Protein AF-S3A3T3-F1 (afdb_monomer)

Sequence (133 aa):
MQSKLDIVKTNIRKMKLSEQEANDLRTWLVVDYIEEIRQAESADTAMVKAYRTMRANKMLPTPPTTKAPEGLTVPGELYTPVNDFVYITGDLVLVDGRILQAQAIIMPPVDFTADKWLDVTGLYQHAPENEEA

Solvent-accessible surface area (backbone atoms 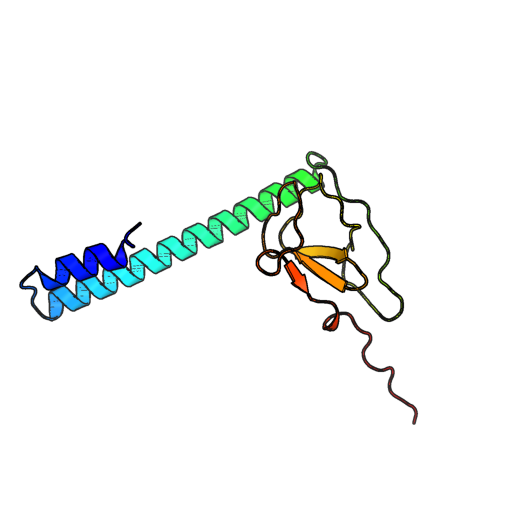only — not comparable to full-atom values): 7900 Å² total; per-residue (Å²): 133,82,51,73,67,56,55,48,55,54,47,53,73,72,45,94,63,54,74,64,59,50,50,54,52,52,50,51,51,53,53,53,52,50,51,51,50,51,52,50,55,50,49,53,53,51,49,50,50,50,53,53,50,34,42,76,69,65,75,38,79,76,68,55,72,48,81,71,60,90,69,43,61,70,98,66,76,33,21,46,79,57,48,88,38,69,46,44,56,69,42,34,30,55,55,98,92,36,35,30,29,28,70,39,76,41,58,58,76,59,73,94,45,76,91,47,33,43,84,46,46,86,78,24,48,61,72,78,74,78,79,81,133

Organism: NCBI:txid1125779

Mean predicted aligned error: 11.18 Å

Structure (mmCIF, N/CA/C/O backbone):
data_AF-S3A3T3-F1
#
_entry.id   AF-S3A3T3-F1
#
loop_
_atom_site.group_PDB
_atom_site.id
_atom_site.type_symbol
_atom_site.label_atom_id
_atom_site.label_alt_id
_atom_site.label_comp_id
_atom_site.label_asym_id
_atom_site.label_entity_id
_atom_site.label_seq_id
_atom_site.pdbx_PDB_ins_code
_atom_site.Cartn_x
_atom_site.Cartn_y
_atom_site.Cartn_z
_atom_site.occupancy
_atom_site.B_iso_or_equiv
_atom_site.auth_seq_id
_atom_site.auth_comp_id
_atom_site.auth_asym_id
_atom_site.auth_atom_id
_atom_site.pdbx_PDB_model_num
ATOM 1 N N . MET A 1 1 ? 3.902 -12.266 -23.756 1.00 43.66 1 MET A N 1
ATOM 2 C CA . MET A 1 1 ? 4.406 -11.023 -24.380 1.00 43.66 1 MET A CA 1
ATOM 3 C C . MET A 1 1 ? 5.916 -11.026 -24.204 1.00 43.66 1 MET A C 1
ATOM 5 O O . MET A 1 1 ? 6.358 -11.239 -23.085 1.00 43.66 1 MET A O 1
ATOM 9 N N . GLN A 1 2 ? 6.697 -10.931 -25.277 1.00 43.38 2 GLN A N 1
ATOM 10 C CA . GLN A 1 2 ? 8.162 -10.998 -25.196 1.00 43.38 2 GLN A CA 1
ATOM 11 C C . GLN A 1 2 ? 8.687 -9.634 -24.732 1.00 43.38 2 GLN A C 1
ATOM 13 O O . GLN A 1 2 ? 8.237 -8.616 -25.259 1.00 43.38 2 GLN A O 1
ATOM 18 N N . SER A 1 3 ? 9.556 -9.587 -23.716 1.00 63.62 3 SER A N 1
ATOM 19 C CA . SER A 1 3 ? 10.025 -8.303 -23.179 1.00 63.62 3 SER A CA 1
ATOM 20 C C . SER A 1 3 ? 10.839 -7.545 -24.239 1.00 63.62 3 SER A C 1
ATOM 22 O O . SER A 1 3 ? 11.488 -8.165 -25.089 1.00 63.62 3 SER A O 1
ATOM 24 N N . LYS A 1 4 ? 10.840 -6.203 -24.199 1.00 61.56 4 LYS A N 1
ATOM 25 C CA . LYS A 1 4 ? 11.692 -5.380 -25.084 1.00 61.56 4 LYS A CA 1
ATOM 26 C C . LYS A 1 4 ? 13.160 -5.830 -25.008 1.00 61.56 4 LYS A C 1
ATOM 28 O O . LYS A 1 4 ? 13.838 -5.924 -26.030 1.00 61.56 4 LYS A O 1
ATOM 33 N N . LEU A 1 5 ? 13.607 -6.223 -23.812 1.00 60.34 5 LEU A N 1
ATOM 34 C CA . LEU A 1 5 ? 14.935 -6.772 -23.553 1.00 60.34 5 LEU A CA 1
ATOM 35 C C . LEU A 1 5 ? 15.197 -8.084 -24.318 1.00 60.34 5 LEU A C 1
ATOM 37 O O . LEU A 1 5 ? 16.287 -8.272 -24.857 1.00 60.34 5 LEU A O 1
ATOM 41 N N . ASP A 1 6 ? 14.213 -8.981 -24.413 1.00 64.75 6 ASP A N 1
ATOM 42 C CA . ASP A 1 6 ? 14.337 -10.251 -25.143 1.00 64.75 6 ASP A CA 1
ATOM 43 C C . ASP A 1 6 ? 14.373 -10.053 -26.660 1.00 64.75 6 ASP A C 1
ATOM 45 O O . ASP A 1 6 ? 15.140 -10.726 -27.357 1.00 64.75 6 ASP A O 1
ATOM 49 N N . ILE A 1 7 ? 13.590 -9.102 -27.177 1.00 63.69 7 ILE A N 1
ATOM 50 C CA . ILE A 1 7 ? 13.592 -8.733 -28.599 1.00 63.69 7 ILE A CA 1
ATOM 51 C C . ILE A 1 7 ? 14.966 -8.180 -28.986 1.00 63.69 7 ILE A C 1
ATOM 53 O O . ILE A 1 7 ? 15.560 -8.609 -29.979 1.00 63.69 7 ILE A O 1
ATOM 57 N N . VAL A 1 8 ? 15.524 -7.287 -28.167 1.00 62.78 8 VAL A N 1
ATOM 58 C CA . VAL A 1 8 ? 16.818 -6.669 -28.464 1.00 62.78 8 VAL A CA 1
ATOM 59 C C . VAL A 1 8 ? 17.978 -7.647 -28.267 1.00 62.78 8 VAL A C 1
ATOM 61 O O . VAL A 1 8 ? 18.844 -7.719 -29.133 1.00 62.78 8 VAL A O 1
ATOM 64 N N . LYS A 1 9 ? 17.974 -8.498 -27.230 1.00 65.25 9 LYS A N 1
ATOM 65 C CA . LYS A 1 9 ? 18.964 -9.589 -27.082 1.00 65.25 9 LYS A CA 1
ATOM 66 C C . LYS A 1 9 ? 18.963 -10.535 -28.285 1.00 65.25 9 LYS A C 1
ATOM 68 O O . LYS A 1 9 ? 20.025 -10.968 -28.736 1.00 65.25 9 LYS A O 1
ATOM 73 N N . THR A 1 10 ? 17.779 -10.843 -28.814 1.00 66.56 10 THR A N 1
ATOM 74 C CA . THR A 1 10 ? 17.618 -11.692 -30.002 1.00 66.56 10 THR A CA 1
ATOM 75 C C . THR A 1 10 ? 18.165 -11.010 -31.256 1.00 66.56 10 THR A C 1
ATOM 77 O O . THR A 1 10 ? 18.807 -11.668 -32.074 1.00 66.56 10 THR A O 1
ATOM 80 N N . ASN A 1 11 ? 17.965 -9.699 -31.393 1.00 63.75 11 ASN A N 1
ATOM 81 C CA . ASN A 1 11 ? 18.460 -8.927 -32.531 1.00 63.75 11 ASN A CA 1
ATOM 82 C C . ASN A 1 11 ? 19.973 -8.673 -32.451 1.00 63.75 11 ASN A C 1
ATOM 84 O O . ASN A 1 11 ? 20.655 -8.885 -33.446 1.00 63.75 11 ASN A O 1
ATOM 88 N N . ILE A 1 12 ? 20.528 -8.368 -31.273 1.00 65.88 12 ILE A N 1
ATOM 89 C CA . ILE A 1 12 ? 21.980 -8.229 -31.052 1.00 65.88 12 ILE A CA 1
ATOM 90 C C . ILE A 1 12 ? 22.719 -9.511 -31.451 1.00 65.88 12 ILE A C 1
ATOM 92 O O . ILE A 1 12 ? 23.733 -9.438 -32.130 1.00 65.88 12 ILE A O 1
ATOM 96 N N . ARG A 1 13 ? 22.194 -10.698 -31.107 1.00 66.50 13 ARG A N 1
ATOM 97 C CA . ARG A 1 13 ? 22.799 -11.984 -31.517 1.00 66.50 13 ARG A CA 1
ATOM 98 C C . ARG A 1 13 ? 22.793 -12.215 -33.031 1.00 66.50 13 ARG A C 1
ATOM 100 O O . ARG A 1 13 ? 23.607 -12.988 -33.524 1.00 66.50 13 ARG A O 1
ATOM 107 N N . LYS A 1 14 ? 21.858 -11.596 -33.757 1.00 71.44 14 LYS A N 1
ATOM 108 C CA . LYS A 1 14 ? 21.751 -11.687 -35.222 1.00 71.44 14 LYS A CA 1
ATOM 109 C C . LYS A 1 14 ? 22.580 -10.617 -35.935 1.00 71.44 14 LYS A C 1
ATOM 111 O O . LYS A 1 14 ? 22.873 -10.771 -37.118 1.00 71.44 14 LYS A O 1
ATOM 116 N N . MET A 1 15 ? 22.953 -9.549 -35.236 1.00 66.56 15 MET A N 1
ATOM 117 C CA . MET A 1 15 ? 23.760 -8.460 -35.770 1.00 66.56 15 MET A CA 1
ATOM 118 C C . MET A 1 15 ? 25.245 -8.767 -35.537 1.00 66.56 15 MET A C 1
ATOM 120 O O . MET A 1 15 ? 25.661 -9.090 -34.428 1.00 66.56 15 MET A O 1
ATOM 124 N N . LYS A 1 16 ? 26.069 -8.673 -36.587 1.00 73.44 16 LYS A N 1
ATOM 125 C CA . LYS A 1 16 ? 27.536 -8.781 -36.482 1.00 73.44 16 LYS A CA 1
ATOM 126 C C . LYS A 1 16 ? 28.120 -7.471 -35.942 1.00 73.44 16 LYS A C 1
ATOM 128 O O . LYS A 1 16 ? 28.827 -6.773 -36.658 1.00 73.44 16 LYS A O 1
ATOM 133 N N . LEU A 1 17 ? 27.746 -7.113 -34.720 1.00 72.38 17 LEU A N 1
ATOM 134 C CA . LEU A 1 17 ? 28.226 -5.905 -34.058 1.00 72.38 17 LEU A CA 1
ATOM 135 C C . LEU A 1 17 ? 29.664 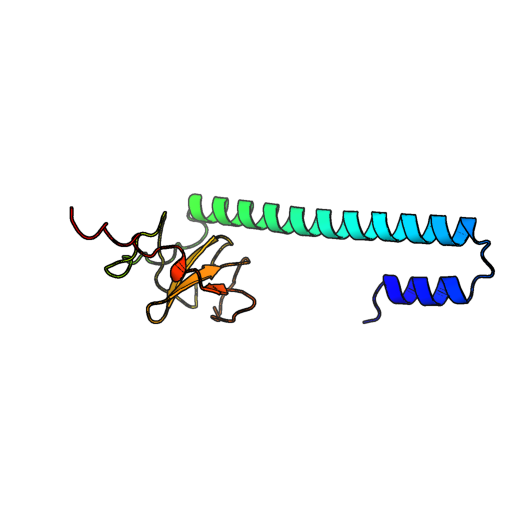-6.110 -33.586 1.00 72.38 17 LEU A C 1
ATOM 137 O O . LEU A 1 17 ? 30.033 -7.200 -33.139 1.00 72.38 17 LEU A O 1
ATOM 141 N N . SER A 1 18 ? 30.458 -5.049 -33.655 1.00 80.62 18 SER A N 1
ATOM 142 C CA . SER A 1 18 ? 31.694 -4.965 -32.889 1.00 80.62 18 SER A CA 1
ATOM 143 C C . SER A 1 18 ? 31.387 -4.958 -31.388 1.00 80.62 18 SER A C 1
ATOM 145 O O . SER A 1 18 ? 30.273 -4.665 -30.946 1.00 80.62 18 SER A O 1
ATOM 147 N N . GLU A 1 19 ? 32.391 -5.282 -30.579 1.00 77.00 19 GLU A N 1
ATOM 148 C CA . GLU A 1 19 ? 32.256 -5.295 -29.121 1.00 77.00 19 GLU A CA 1
ATOM 149 C C . GLU A 1 19 ? 31.860 -3.921 -28.557 1.00 77.00 19 GLU A C 1
ATOM 151 O O . GLU A 1 19 ? 31.039 -3.841 -27.642 1.00 77.00 19 GLU A O 1
ATOM 156 N N . GLN A 1 20 ? 32.369 -2.843 -29.161 1.00 79.50 20 GLN A N 1
ATOM 157 C CA . GLN A 1 20 ? 32.025 -1.473 -28.790 1.00 79.50 20 GLN A CA 1
ATOM 158 C C . GLN A 1 20 ? 30.549 -1.167 -29.075 1.00 79.50 20 GLN A C 1
ATOM 160 O O . GLN A 1 20 ? 29.830 -0.748 -28.173 1.00 79.50 20 GLN A O 1
ATOM 165 N N . GLU A 1 21 ? 30.060 -1.470 -30.280 1.00 77.12 21 GLU A N 1
ATOM 166 C CA . GLU A 1 21 ? 28.654 -1.245 -30.645 1.00 77.12 21 GLU A CA 1
ATOM 167 C C . GLU A 1 21 ? 27.696 -2.069 -29.773 1.00 77.12 21 GLU A C 1
ATOM 169 O O . GLU A 1 21 ? 26.626 -1.597 -29.387 1.00 77.12 21 GLU A O 1
ATOM 174 N N . ALA A 1 22 ? 28.082 -3.297 -29.414 1.00 72.94 22 ALA A N 1
ATOM 175 C CA . ALA A 1 22 ? 27.309 -4.128 -28.498 1.00 72.94 22 ALA A CA 1
ATOM 176 C C . ALA A 1 22 ? 27.260 -3.542 -27.074 1.00 72.94 22 ALA A C 1
ATOM 178 O O . ALA A 1 22 ? 26.224 -3.641 -26.412 1.00 72.94 22 ALA A O 1
ATOM 179 N N . ASN A 1 23 ? 28.349 -2.934 -26.596 1.00 76.50 23 ASN A N 1
ATOM 180 C CA . ASN A 1 23 ? 28.401 -2.282 -25.286 1.00 76.50 23 ASN A CA 1
ATOM 181 C C . ASN A 1 23 ? 27.622 -0.961 -25.258 1.00 76.50 23 ASN A C 1
ATOM 183 O O . ASN A 1 23 ? 26.896 -0.709 -24.293 1.00 76.50 23 ASN A O 1
ATOM 187 N N . ASP A 1 24 ? 27.681 -0.171 -26.327 1.00 79.31 24 ASP A N 1
ATOM 188 C CA . ASP A 1 24 ? 26.902 1.063 -26.455 1.00 79.31 24 ASP A CA 1
ATOM 189 C C . ASP A 1 24 ? 25.395 0.758 -26.482 1.00 79.31 24 ASP A C 1
ATOM 191 O O . ASP A 1 24 ? 24.618 1.368 -25.745 1.00 79.31 24 ASP A O 1
ATOM 195 N N . LEU A 1 25 ? 24.978 -0.274 -27.228 1.00 72.75 25 LEU A N 1
ATOM 196 C CA . LEU A 1 25 ? 23.589 -0.754 -27.241 1.00 72.75 25 LEU A CA 1
ATOM 197 C C . LEU A 1 25 ? 23.125 -1.269 -25.875 1.00 72.75 25 LEU A C 1
ATOM 199 O O . LEU A 1 25 ? 22.006 -0.977 -25.460 1.00 72.75 25 LEU A O 1
ATOM 203 N N . ARG A 1 26 ? 23.963 -2.023 -25.153 1.00 69.88 26 ARG A N 1
ATOM 204 C CA . ARG A 1 26 ? 23.641 -2.472 -23.785 1.00 69.88 26 ARG A CA 1
ATOM 205 C C . ARG A 1 26 ? 23.439 -1.290 -22.845 1.00 69.88 26 ARG A C 1
ATOM 207 O O . ARG A 1 26 ? 22.493 -1.303 -22.066 1.00 69.88 26 ARG A O 1
ATOM 214 N N . THR A 1 27 ? 24.301 -0.283 -22.940 1.00 78.31 27 THR A N 1
ATOM 215 C CA . THR A 1 27 ? 24.226 0.927 -22.115 1.00 78.31 27 THR A CA 1
ATOM 216 C C . THR A 1 27 ? 22.949 1.705 -22.412 1.00 78.31 27 THR A C 1
ATOM 218 O O . THR A 1 27 ? 22.221 2.054 -21.487 1.00 78.31 27 THR A O 1
ATOM 221 N N . TRP A 1 28 ? 22.619 1.894 -23.691 1.00 7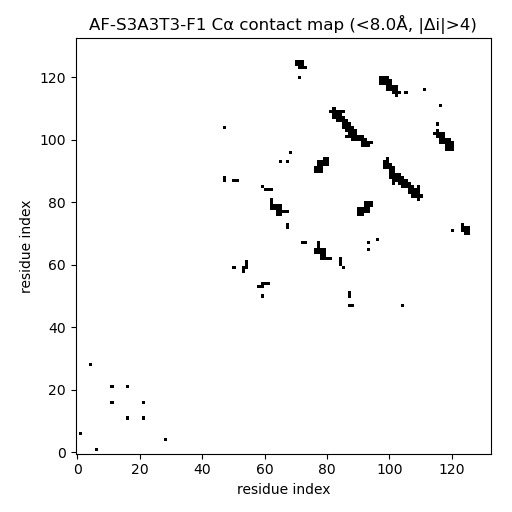6.94 28 TRP A N 1
ATOM 222 C CA . TRP A 1 28 ? 21.382 2.555 -24.105 1.00 76.94 28 TRP A CA 1
ATOM 223 C C . TRP A 1 28 ? 20.129 1.840 -23.576 1.00 76.94 28 TRP A C 1
ATOM 225 O O . TRP A 1 28 ? 19.243 2.493 -23.037 1.00 76.94 28 TRP A O 1
ATOM 235 N N . LEU A 1 29 ? 20.082 0.504 -23.633 1.00 71.25 29 LEU A N 1
ATOM 236 C CA . LEU A 1 29 ? 18.951 -0.274 -23.103 1.00 71.25 29 LEU A CA 1
ATOM 237 C C . LEU A 1 29 ? 18.793 -0.152 -21.588 1.00 71.25 29 LEU A C 1
ATOM 239 O O . LEU A 1 29 ? 17.672 -0.141 -21.089 1.00 71.25 29 LEU A O 1
ATOM 243 N N . VAL A 1 30 ? 19.906 -0.101 -20.853 1.00 73.75 30 VAL A N 1
ATOM 244 C CA . VAL A 1 30 ? 19.873 0.094 -19.399 1.00 73.75 30 VAL A CA 1
ATOM 245 C C . VAL A 1 30 ? 19.339 1.486 -19.069 1.00 73.75 30 VAL A C 1
ATOM 247 O O . VAL A 1 30 ? 18.494 1.607 -18.190 1.00 73.75 30 VAL A O 1
ATOM 250 N N . VAL A 1 31 ? 19.778 2.519 -19.793 1.00 75.94 31 VAL A N 1
ATOM 251 C CA . VAL A 1 31 ? 19.288 3.894 -19.610 1.00 75.94 31 VAL A CA 1
ATOM 252 C C . VAL A 1 31 ? 17.795 4.005 -19.937 1.00 75.94 31 VAL A C 1
ATOM 254 O O . VAL A 1 31 ? 17.053 4.573 -19.142 1.00 75.94 31 VAL A O 1
ATOM 257 N N . ASP A 1 32 ? 17.342 3.422 -21.049 1.00 76.31 32 ASP A N 1
ATOM 258 C CA . ASP A 1 32 ? 15.927 3.420 -21.456 1.00 76.31 32 ASP A CA 1
ATOM 259 C C . ASP A 1 32 ? 15.042 2.716 -20.413 1.00 76.31 32 ASP A C 1
ATOM 261 O O . ASP A 1 32 ? 14.038 3.266 -19.968 1.00 76.31 32 ASP A O 1
ATOM 265 N N . TYR A 1 33 ? 15.467 1.546 -19.924 1.00 73.12 33 TYR A N 1
ATOM 266 C CA . TYR A 1 33 ? 14.753 0.811 -18.876 1.00 73.12 33 TYR A CA 1
ATOM 267 C C . TYR A 1 33 ? 14.691 1.576 -17.543 1.00 73.12 33 TYR A C 1
ATOM 269 O O . TYR A 1 33 ? 13.664 1.560 -16.866 1.00 73.12 33 TYR A O 1
ATOM 277 N N . ILE A 1 34 ? 15.771 2.269 -17.161 1.00 72.94 34 ILE A N 1
ATOM 278 C CA . ILE A 1 34 ? 15.793 3.115 -15.958 1.00 72.94 34 ILE A CA 1
ATOM 279 C C . ILE A 1 34 ? 14.816 4.289 -16.099 1.00 72.94 34 ILE A C 1
ATOM 281 O O . ILE A 1 34 ? 14.091 4.591 -15.153 1.00 72.94 34 ILE A O 1
ATOM 285 N N . GLU A 1 35 ? 14.765 4.942 -17.261 1.00 74.38 35 GLU A N 1
ATOM 286 C CA . GLU A 1 35 ? 13.819 6.035 -17.504 1.00 74.38 35 GLU A CA 1
ATOM 287 C C . GLU A 1 35 ? 12.363 5.542 -17.556 1.00 74.38 35 GLU A C 1
ATOM 289 O O . GLU A 1 35 ? 11.483 6.220 -17.027 1.00 74.38 35 GLU A O 1
ATOM 294 N N . GLU A 1 36 ? 12.094 4.344 -18.090 1.00 70.75 36 GLU A N 1
ATOM 295 C CA . GLU A 1 36 ? 10.768 3.711 -18.007 1.00 70.75 36 GLU A CA 1
ATOM 296 C C . GLU A 1 36 ? 10.338 3.470 -16.551 1.00 70.75 36 GLU A C 1
ATOM 298 O O . GLU A 1 36 ? 9.222 3.838 -16.176 1.00 70.75 36 GLU A O 1
ATOM 303 N N . ILE A 1 37 ? 11.223 2.912 -15.711 1.00 68.06 37 ILE A N 1
ATOM 304 C CA . ILE A 1 37 ? 10.957 2.726 -14.273 1.00 68.06 37 ILE A CA 1
ATOM 305 C C . ILE A 1 37 ? 10.677 4.074 -13.609 1.00 68.06 37 ILE A C 1
ATOM 307 O O . ILE A 1 37 ? 9.672 4.229 -12.920 1.00 68.06 37 ILE A O 1
ATOM 311 N N . ARG A 1 38 ? 11.522 5.076 -13.861 1.00 67.88 38 ARG A N 1
ATOM 312 C CA . ARG A 1 38 ? 11.381 6.413 -13.279 1.00 67.88 38 ARG A CA 1
ATOM 313 C C . ARG A 1 38 ? 10.058 7.077 -13.667 1.00 67.88 38 ARG A C 1
ATOM 315 O O . ARG A 1 38 ? 9.425 7.729 -12.836 1.00 67.88 38 ARG A O 1
ATOM 322 N N . GLN A 1 39 ? 9.635 6.940 -14.923 1.00 68.06 39 GLN A N 1
ATOM 323 C CA . GLN A 1 39 ? 8.349 7.460 -15.387 1.00 68.06 39 GLN A CA 1
ATOM 324 C C . GLN A 1 39 ? 7.178 6.728 -14.728 1.00 68.06 39 GLN A C 1
ATOM 326 O O . GLN A 1 39 ? 6.223 7.388 -14.318 1.00 68.06 39 GLN A O 1
ATOM 331 N N . ALA A 1 40 ? 7.261 5.403 -14.576 1.00 61.75 40 ALA A N 1
ATOM 332 C CA . ALA A 1 40 ? 6.253 4.614 -13.873 1.00 61.75 40 ALA A CA 1
ATOM 333 C C . ALA A 1 40 ? 6.140 5.021 -12.392 1.00 61.75 40 ALA A C 1
ATOM 335 O O . ALA A 1 40 ? 5.051 5.359 -11.935 1.00 61.75 40 ALA A O 1
ATOM 336 N N . GLU A 1 41 ? 7.260 5.126 -11.671 1.00 70.88 41 GLU A N 1
ATOM 337 C CA . GLU A 1 41 ? 7.294 5.597 -10.275 1.00 70.88 41 GLU A CA 1
ATOM 338 C C . GLU A 1 41 ? 6.746 7.026 -10.134 1.00 70.88 41 GLU A C 1
ATOM 340 O O . GLU A 1 41 ? 6.017 7.354 -9.188 1.00 70.88 41 GLU A O 1
ATOM 345 N N . SER A 1 42 ? 7.063 7.898 -11.096 1.00 71.31 42 SER A N 1
ATOM 346 C CA . SER A 1 42 ? 6.530 9.258 -11.128 1.00 71.31 42 SER A CA 1
ATOM 347 C C . SER A 1 42 ? 5.021 9.279 -11.380 1.00 71.31 42 SER A C 1
ATOM 349 O O . SER A 1 42 ? 4.334 10.131 -10.807 1.00 71.31 42 SER A O 1
ATOM 351 N N . ALA A 1 43 ? 4.501 8.390 -12.228 1.00 69.25 43 ALA A N 1
ATOM 352 C CA . ALA A 1 43 ? 3.074 8.265 -12.498 1.00 69.25 43 ALA A CA 1
ATOM 353 C C . ALA A 1 43 ? 2.320 7.743 -11.265 1.00 69.25 43 ALA A C 1
ATOM 355 O O . ALA A 1 43 ? 1.308 8.336 -10.886 1.00 69.25 43 ALA A O 1
ATOM 356 N N . ASP A 1 44 ? 2.852 6.728 -10.580 1.00 75.88 44 ASP A N 1
ATOM 357 C CA . ASP A 1 44 ? 2.285 6.206 -9.332 1.00 75.88 44 ASP A CA 1
ATOM 358 C C . ASP A 1 44 ? 2.249 7.287 -8.245 1.00 75.88 44 ASP A C 1
ATOM 360 O O . ASP A 1 44 ? 1.221 7.512 -7.601 1.00 75.88 44 ASP A O 1
ATOM 364 N N . THR A 1 45 ? 3.332 8.056 -8.108 1.00 84.00 45 THR A N 1
ATOM 365 C CA . THR A 1 45 ? 3.402 9.189 -7.174 1.00 84.00 45 THR A CA 1
ATOM 366 C C . THR A 1 45 ? 2.366 10.271 -7.508 1.00 84.00 45 THR A C 1
ATOM 368 O O . THR A 1 45 ? 1.696 10.800 -6.613 1.00 84.00 45 THR A O 1
ATOM 371 N N . ALA A 1 46 ? 2.206 10.611 -8.792 1.00 84.62 46 ALA A N 1
ATOM 372 C CA . ALA A 1 46 ? 1.230 11.603 -9.239 1.00 84.62 46 ALA A CA 1
ATOM 373 C C . ALA A 1 46 ? -0.210 11.142 -8.978 1.00 84.62 46 ALA A C 1
ATOM 375 O O . ALA A 1 46 ? -1.028 11.927 -8.490 1.00 84.62 46 ALA A O 1
ATOM 376 N N . MET A 1 47 ? -0.501 9.865 -9.233 1.00 87.44 47 MET A N 1
ATOM 377 C CA . MET A 1 47 ? -1.798 9.254 -8.954 1.00 87.44 47 MET A CA 1
ATOM 378 C C . MET A 1 47 ? -2.095 9.254 -7.455 1.00 87.44 47 MET A C 1
ATOM 380 O O . MET A 1 47 ? -3.136 9.763 -7.043 1.00 87.44 47 MET A O 1
ATOM 384 N N . VAL A 1 48 ? -1.165 8.802 -6.609 1.00 89.81 48 VAL A N 1
ATOM 385 C CA . VAL A 1 48 ? -1.331 8.838 -5.145 1.00 89.81 48 VAL A CA 1
ATOM 386 C C . VAL A 1 48 ? -1.639 10.257 -4.663 1.00 89.81 48 VAL A C 1
ATOM 388 O O . VAL A 1 48 ? -2.563 10.460 -3.871 1.00 89.81 48 VAL A O 1
ATOM 391 N N . LYS A 1 49 ? -0.917 11.263 -5.173 1.00 89.69 49 LYS A N 1
ATOM 392 C CA . LYS A 1 49 ? -1.170 12.670 -4.841 1.00 89.69 49 LYS A CA 1
ATOM 393 C C . LYS A 1 49 ? -2.567 13.116 -5.276 1.00 89.69 49 LYS A C 1
ATOM 395 O O . LYS A 1 49 ? -3.269 13.731 -4.476 1.00 89.69 49 LYS A O 1
ATOM 400 N N . ALA A 1 50 ? -2.986 12.786 -6.497 1.00 89.19 50 ALA A N 1
ATOM 401 C CA . ALA A 1 50 ? -4.309 13.129 -7.010 1.00 89.19 50 ALA A CA 1
ATOM 402 C C . ALA A 1 50 ? -5.428 12.525 -6.148 1.00 89.19 50 ALA A C 1
ATOM 404 O O . ALA A 1 50 ? -6.324 13.252 -5.722 1.00 89.19 50 ALA A O 1
ATOM 405 N N . TYR A 1 51 ? -5.341 11.237 -5.804 1.00 90.94 51 TYR A N 1
ATOM 406 C CA . TYR A 1 51 ? -6.334 10.578 -4.951 1.00 90.94 51 TYR A CA 1
ATOM 407 C C . TYR A 1 51 ? -6.367 11.165 -3.534 1.00 90.94 51 TYR A C 1
ATOM 409 O O . TYR A 1 51 ? -7.450 11.381 -2.987 1.00 90.94 51 TYR A O 1
ATOM 417 N N . ARG A 1 52 ? -5.208 11.507 -2.951 1.00 90.50 52 ARG A N 1
ATOM 418 C CA . ARG A 1 52 ? -5.154 12.215 -1.659 1.00 90.50 52 ARG A CA 1
ATOM 419 C C . ARG A 1 52 ? -5.840 13.577 -1.742 1.00 90.50 52 ARG A C 1
ATOM 421 O O . ARG A 1 52 ? -6.627 13.911 -0.861 1.00 90.50 52 ARG A O 1
ATOM 428 N N . THR A 1 53 ? -5.599 14.339 -2.809 1.00 92.50 53 THR A N 1
ATOM 429 C CA . THR A 1 53 ? -6.280 15.618 -3.053 1.00 92.50 53 THR A CA 1
ATOM 430 C C . THR A 1 53 ? -7.787 15.433 -3.228 1.00 92.50 53 THR A C 1
ATOM 432 O O . THR A 1 53 ? -8.559 16.168 -2.621 1.00 92.50 53 THR A O 1
ATOM 435 N N . MET A 1 54 ? -8.229 14.436 -3.997 1.00 91.44 54 MET A N 1
ATOM 436 C CA . MET A 1 54 ? -9.653 14.132 -4.168 1.00 91.44 54 MET A CA 1
ATOM 437 C C . MET A 1 54 ? -10.323 13.759 -2.840 1.00 91.44 54 MET A C 1
ATOM 439 O O . MET A 1 54 ? -11.411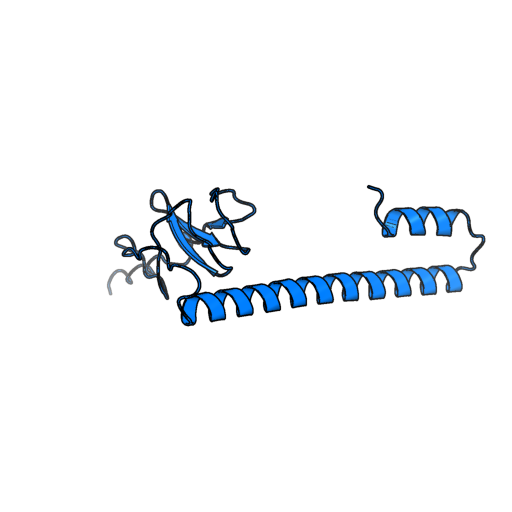 14.257 -2.556 1.00 91.44 54 MET A O 1
ATOM 443 N N . ARG A 1 55 ? -9.673 12.942 -1.999 1.00 88.62 55 ARG A N 1
ATOM 444 C CA . ARG A 1 55 ? -10.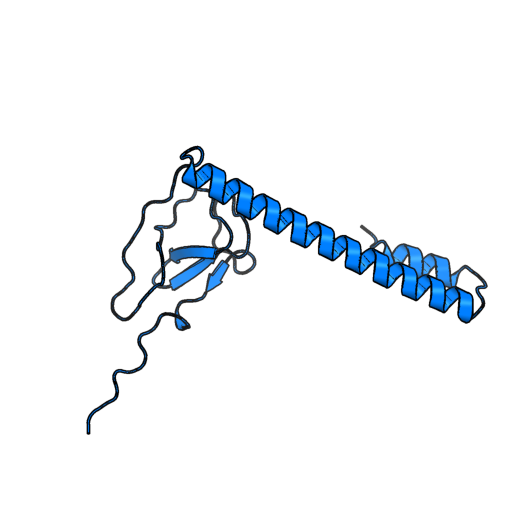173 12.596 -0.659 1.00 88.62 55 ARG A CA 1
ATOM 445 C C . ARG A 1 55 ? -10.233 13.824 0.253 1.00 88.62 55 ARG A C 1
ATOM 447 O O . ARG A 1 55 ? -11.263 14.066 0.873 1.00 88.62 55 ARG A O 1
ATOM 454 N N . ALA A 1 56 ? -9.187 14.652 0.273 1.00 88.38 56 ALA A N 1
ATOM 455 C CA . ALA A 1 56 ? -9.166 15.901 1.043 1.00 88.38 56 ALA A CA 1
ATOM 456 C C . ALA A 1 56 ? -10.280 16.875 0.611 1.00 88.38 56 ALA A C 1
ATOM 458 O O . ALA A 1 56 ? -10.907 17.523 1.446 1.00 88.38 56 ALA A O 1
ATOM 459 N N . ASN A 1 57 ? -10.582 16.912 -0.689 1.00 92.38 57 ASN A N 1
ATOM 460 C CA . ASN A 1 57 ? -11.672 17.698 -1.264 1.00 92.38 57 ASN A CA 1
ATOM 461 C C . ASN A 1 57 ? -13.047 17.006 -1.170 1.00 92.38 57 ASN A C 1
ATOM 463 O O . ASN A 1 57 ? -14.008 17.496 -1.759 1.00 92.38 57 ASN A O 1
ATOM 467 N N . LYS A 1 58 ? -13.161 15.878 -0.449 1.00 89.69 58 LYS A N 1
ATOM 468 C CA . LYS A 1 58 ? -14.400 15.094 -0.267 1.00 89.69 58 LYS A CA 1
ATOM 469 C C . LYS A 1 58 ? -15.032 14.596 -1.576 1.00 89.69 58 LYS A C 1
ATOM 471 O O . LYS A 1 58 ? -16.228 14.327 -1.627 1.00 89.69 58 LYS A O 1
ATOM 476 N N . MET A 1 59 ? -14.233 14.470 -2.635 1.00 90.06 59 MET A N 1
ATOM 477 C CA . MET A 1 59 ? -14.646 13.901 -3.925 1.00 90.06 59 MET A CA 1
ATOM 478 C C . MET A 1 59 ? -14.566 12.371 -3.929 1.00 90.06 59 MET A C 1
ATOM 480 O O . MET A 1 59 ? -15.173 11.724 -4.776 1.00 90.06 59 MET A O 1
ATOM 484 N N . LEU A 1 60 ? -13.813 11.799 -2.986 1.00 85.94 60 LEU A N 1
ATOM 485 C CA . LEU A 1 60 ? -13.805 10.373 -2.681 1.00 85.94 60 LEU A CA 1
ATOM 486 C C . LEU A 1 60 ? -14.348 10.171 -1.267 1.00 85.94 60 LEU A C 1
ATOM 488 O O . LEU A 1 60 ? -13.983 10.945 -0.375 1.00 85.94 60 LEU A O 1
ATOM 492 N N . PRO A 1 61 ? -15.186 9.149 -1.043 1.00 86.31 61 PRO A N 1
ATOM 493 C CA . PRO A 1 61 ? -15.637 8.826 0.297 1.00 86.31 61 PRO A CA 1
ATOM 494 C C . PRO A 1 61 ? -14.439 8.332 1.128 1.00 86.31 61 PRO A C 1
ATOM 496 O O . PRO A 1 61 ? -13.579 7.597 0.636 1.00 86.31 61 PRO A O 1
ATOM 499 N N . THR A 1 62 ? -14.367 8.757 2.391 1.00 86.62 62 THR A N 1
ATOM 500 C CA . THR A 1 62 ? -13.330 8.310 3.335 1.00 86.62 62 THR A CA 1
ATOM 501 C C . THR A 1 62 ? -13.827 7.080 4.091 1.00 86.62 62 THR A C 1
ATOM 503 O O . THR A 1 62 ? -14.952 7.130 4.603 1.00 86.62 62 THR A O 1
ATOM 506 N N . PRO A 1 63 ? -13.042 5.989 4.174 1.00 90.31 63 PRO A N 1
ATOM 507 C CA . PRO A 1 63 ? -13.441 4.815 4.938 1.00 90.31 63 PRO A CA 1
ATOM 508 C C . PRO A 1 63 ? -13.706 5.173 6.410 1.00 90.31 63 PRO A C 1
ATOM 510 O O . PRO A 1 63 ? -13.060 6.080 6.943 1.00 90.31 63 PRO A O 1
ATOM 513 N N . PRO A 1 64 ? -14.614 4.465 7.103 1.00 93.94 64 PRO A N 1
ATOM 514 C CA . PRO A 1 64 ? -14.809 4.653 8.536 1.00 93.94 64 PRO A CA 1
ATOM 515 C C . PRO A 1 64 ? -13.507 4.405 9.296 1.00 93.94 64 PRO A C 1
ATOM 517 O O . PRO A 1 64 ? -12.801 3.433 9.020 1.00 93.94 64 PRO A O 1
ATOM 520 N N . THR A 1 65 ? -13.198 5.245 10.278 1.00 94.69 65 THR A N 1
ATOM 521 C CA . THR A 1 65 ? -12.043 5.037 11.154 1.00 94.69 65 THR A CA 1
ATOM 522 C C . THR A 1 65 ? -12.382 4.078 12.293 1.00 94.69 65 THR A C 1
ATOM 524 O O . THR A 1 65 ? -13.531 3.955 12.717 1.00 94.69 65 THR A O 1
ATOM 527 N N . THR A 1 66 ? -11.370 3.376 12.787 1.00 94.12 66 THR A N 1
ATOM 528 C CA . THR A 1 66 ? -11.438 2.506 13.961 1.00 94.12 66 THR A CA 1
ATOM 529 C C . THR A 1 66 ? -10.264 2.794 14.887 1.00 94.12 66 THR A C 1
ATOM 531 O O . THR A 1 66 ? -9.265 3.396 14.494 1.00 94.12 66 THR A O 1
ATOM 534 N N . LYS A 1 67 ? -10.386 2.380 16.147 1.00 90.19 67 LYS A N 1
ATOM 535 C CA . LYS A 1 67 ? -9.293 2.477 17.112 1.00 90.19 67 LYS A CA 1
ATOM 536 C C . LYS A 1 67 ? -8.301 1.340 16.898 1.00 90.19 67 LYS A C 1
ATOM 538 O O . LYS A 1 67 ? -8.684 0.240 16.500 1.00 90.19 67 LYS A O 1
ATOM 543 N N . ALA A 1 68 ? -7.036 1.614 17.201 1.00 87.00 68 ALA A N 1
ATOM 544 C CA . ALA A 1 68 ? -6.036 0.566 17.307 1.00 87.00 68 ALA A CA 1
ATOM 545 C C . ALA A 1 68 ? -6.397 -0.398 18.459 1.00 87.00 68 ALA A C 1
ATOM 547 O O . ALA A 1 68 ? -6.960 0.051 19.465 1.00 87.00 68 ALA A O 1
ATOM 548 N N . PRO A 1 69 ? -6.097 -1.701 18.321 1.00 84.69 69 PRO A N 1
ATOM 549 C CA . PRO A 1 69 ? -6.135 -2.647 19.431 1.00 84.69 69 PRO A CA 1
ATOM 550 C C . PRO A 1 69 ? -5.287 -2.180 20.619 1.00 84.69 69 PRO A C 1
ATOM 552 O O . PRO A 1 69 ? -4.311 -1.448 20.451 1.00 84.69 69 PRO A O 1
ATOM 555 N N . GLU A 1 70 ? -5.647 -2.635 21.819 1.00 84.81 70 GLU A N 1
ATOM 556 C CA . GLU A 1 70 ? -4.827 -2.433 23.014 1.00 84.81 70 GLU A CA 1
ATOM 557 C C . GLU A 1 70 ? -3.409 -2.967 22.776 1.00 84.81 70 GLU A C 1
ATOM 559 O O . GLU A 1 70 ? -3.221 -4.005 22.139 1.00 84.81 70 GLU A O 1
ATOM 564 N N . GLY A 1 71 ? -2.404 -2.229 23.241 1.00 81.06 71 GLY A N 1
ATOM 565 C CA . GLY A 1 71 ? -1.010 -2.593 23.019 1.00 81.06 71 GLY A CA 1
ATOM 566 C C . GLY A 1 71 ? -0.391 -2.056 21.720 1.00 81.06 71 GLY A C 1
ATOM 567 O O . GLY A 1 71 ? 0.815 -2.219 21.521 1.00 81.06 71 GLY A O 1
ATOM 568 N N . LEU A 1 72 ? -1.186 -1.433 20.836 1.00 83.06 72 LEU A N 1
ATOM 569 C CA . LEU A 1 72 ? -0.731 -0.903 19.550 1.00 83.06 72 LEU A CA 1
ATOM 570 C C . LEU A 1 72 ? -0.893 0.622 19.467 1.00 83.06 72 LEU A C 1
ATOM 572 O O . LEU A 1 72 ? -1.961 1.169 19.735 1.00 83.06 72 LEU A O 1
ATOM 576 N N . THR A 1 73 ? 0.152 1.318 19.015 1.00 84.44 73 THR A N 1
ATOM 577 C CA . THR A 1 73 ? 0.119 2.759 18.722 1.00 84.44 73 THR A CA 1
ATOM 578 C C . THR A 1 73 ? 0.353 3.001 17.238 1.00 84.44 73 THR A C 1
ATOM 580 O O . THR A 1 73 ? 1.452 2.800 16.728 1.00 84.44 73 THR A O 1
ATOM 583 N N . VAL A 1 74 ? -0.684 3.471 16.543 1.00 85.19 74 VAL A N 1
ATOM 584 C CA . VAL A 1 74 ? -0.647 3.711 15.097 1.00 85.19 74 VAL A CA 1
ATOM 585 C C . VAL A 1 74 ? -0.517 5.211 14.814 1.00 85.19 74 VAL A C 1
ATOM 587 O O . VAL A 1 74 ? -1.382 5.982 15.235 1.00 85.19 74 VAL A O 1
ATOM 590 N N . PRO A 1 75 ? 0.530 5.660 14.100 1.00 77.12 75 PRO A N 1
ATOM 591 C CA . PRO A 1 75 ? 0.683 7.049 13.703 1.00 77.12 75 PRO A CA 1
ATOM 592 C C . PRO A 1 75 ? -0.241 7.341 12.515 1.00 77.12 75 PRO A C 1
ATOM 594 O O . PRO A 1 75 ? 0.152 7.220 11.358 1.00 77.12 75 PRO A O 1
ATOM 597 N N . GLY A 1 76 ? -1.487 7.712 12.799 1.00 82.62 76 GLY A N 1
ATOM 598 C CA . GLY A 1 76 ? -2.441 8.162 11.787 1.00 82.62 76 GLY A CA 1
ATOM 599 C C . GLY A 1 76 ? -3.824 7.543 11.925 1.00 82.62 76 GLY A C 1
ATOM 600 O O . GLY A 1 76 ? -4.179 6.970 12.953 1.00 82.62 76 GLY A O 1
ATOM 601 N N . GLU A 1 77 ? -4.618 7.698 10.869 1.00 91.31 77 GLU A N 1
ATOM 602 C CA . GLU A 1 77 ? -5.952 7.113 10.792 1.00 91.31 77 GLU A CA 1
ATOM 603 C C . GLU A 1 77 ? -5.845 5.619 10.479 1.00 91.31 77 GLU A C 1
ATOM 605 O O . GLU A 1 77 ? -5.222 5.215 9.496 1.00 91.31 77 GLU A O 1
ATOM 610 N N . LEU A 1 78 ? -6.466 4.805 11.329 1.00 94.50 78 LEU A N 1
ATOM 611 C CA . LEU A 1 78 ? -6.670 3.384 11.098 1.00 94.50 78 LEU A CA 1
ATOM 612 C C . LEU A 1 78 ? -8.107 3.188 10.625 1.00 94.50 78 LEU A C 1
ATOM 614 O O . LEU A 1 78 ? -9.044 3.638 11.285 1.00 94.50 78 LEU A O 1
ATOM 618 N N . TYR A 1 79 ? -8.293 2.534 9.486 1.00 94.94 79 TYR A N 1
ATOM 619 C CA . TYR A 1 79 ? -9.604 2.364 8.875 1.00 94.94 79 TYR A CA 1
ATOM 620 C C . TYR A 1 79 ? -10.203 0.983 9.140 1.00 94.94 79 TYR A C 1
ATOM 622 O O . TYR A 1 79 ? -9.506 -0.025 9.273 1.00 94.94 79 TYR A O 1
ATOM 630 N N . THR A 1 80 ? -11.532 0.942 9.156 1.00 93.50 80 THR A N 1
ATOM 631 C CA . THR A 1 80 ? -12.297 -0.299 9.057 1.00 93.50 80 THR A CA 1
ATOM 632 C C . THR A 1 80 ? -12.285 -0.762 7.595 1.00 93.50 80 THR A C 1
ATOM 634 O O . THR A 1 80 ? -12.504 0.065 6.701 1.00 93.50 80 THR A O 1
ATOM 637 N N . PRO A 1 81 ? -12.025 -2.049 7.316 1.00 91.50 81 PRO A N 1
ATOM 638 C CA . PRO A 1 81 ? -12.056 -2.586 5.962 1.00 91.50 81 PRO A CA 1
ATOM 639 C C . PRO A 1 81 ? -13.480 -2.529 5.390 1.00 91.50 81 PRO A C 1
ATOM 641 O O . PRO A 1 81 ? -14.420 -3.048 5.990 1.00 91.50 81 PRO A O 1
ATOM 644 N N . VAL A 1 82 ? -13.642 -1.900 4.224 1.00 91.69 82 VAL A N 1
ATOM 645 C CA . VAL A 1 82 ? -14.911 -1.805 3.492 1.00 91.69 82 VAL A CA 1
ATOM 646 C C . VAL A 1 82 ? -14.645 -2.023 2.005 1.00 91.69 82 VAL A C 1
ATOM 648 O O . VAL A 1 82 ? -13.817 -1.338 1.408 1.00 91.69 82 VAL A O 1
ATOM 651 N N . ASN A 1 83 ? -15.377 -2.956 1.393 1.00 88.00 83 ASN A N 1
ATOM 652 C CA . ASN A 1 83 ? -15.125 -3.389 0.015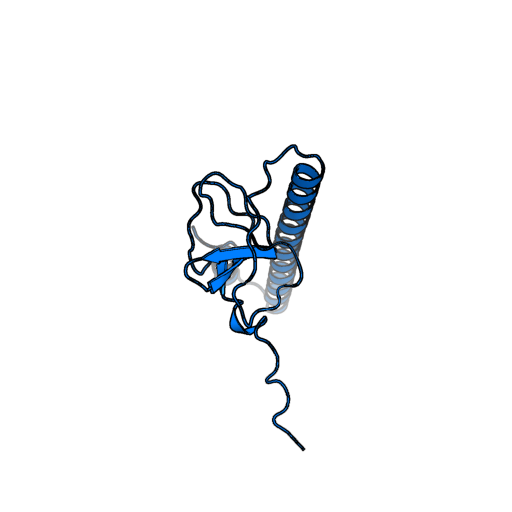 1.00 88.00 83 ASN A CA 1
ATOM 653 C C . ASN A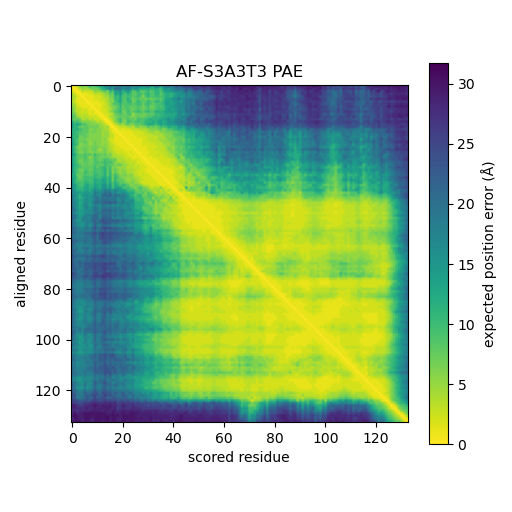 1 83 ? -15.351 -2.311 -1.050 1.00 88.00 83 ASN A C 1
ATOM 655 O O . ASN A 1 83 ? -14.735 -2.385 -2.110 1.00 88.00 83 ASN A O 1
ATOM 659 N N . ASP A 1 84 ? -16.205 -1.327 -0.770 1.00 88.81 84 ASP A N 1
ATOM 660 C CA . ASP A 1 84 ? -16.634 -0.309 -1.736 1.00 88.81 84 ASP A CA 1
ATOM 661 C C . ASP A 1 84 ? -15.801 0.983 -1.675 1.00 88.81 84 ASP A C 1
ATOM 663 O O . ASP A 1 84 ? -16.162 1.995 -2.278 1.00 88.81 84 ASP A O 1
ATOM 667 N N . PHE A 1 85 ? -14.677 0.970 -0.953 1.00 91.12 85 PHE A N 1
ATOM 668 C CA . PHE A 1 85 ? -13.807 2.131 -0.799 1.00 91.12 85 PHE A CA 1
ATOM 669 C C . PHE A 1 85 ? -12.498 2.001 -1.570 1.00 91.12 85 PHE A C 1
ATOM 671 O O . PHE A 1 85 ? -11.947 0.918 -1.746 1.00 91.12 85 PHE A O 1
ATOM 678 N N . VAL A 1 86 ? -11.977 3.154 -1.993 1.00 91.81 86 VAL A N 1
ATOM 679 C CA . VAL A 1 86 ? -10.622 3.255 -2.536 1.00 91.81 86 VAL A CA 1
ATOM 680 C C . VAL A 1 86 ? -9.642 3.445 -1.386 1.00 91.81 86 VAL A C 1
ATOM 682 O O . VAL A 1 86 ? -9.753 4.426 -0.643 1.00 91.81 86 VAL A O 1
ATOM 685 N N . TYR A 1 87 ? -8.652 2.561 -1.300 1.00 93.81 87 TYR A N 1
ATOM 686 C CA . TYR A 1 87 ? -7.496 2.713 -0.420 1.00 93.81 87 TYR A CA 1
ATOM 687 C C . TYR A 1 87 ? -6.308 3.237 -1.220 1.00 93.81 87 TYR A C 1
ATOM 689 O O . TYR A 1 87 ? -6.092 2.850 -2.364 1.00 93.81 87 TYR A O 1
ATOM 697 N N . ILE A 1 88 ? -5.563 4.167 -0.640 1.00 93.31 88 ILE A N 1
ATOM 698 C CA . ILE A 1 88 ? -4.425 4.834 -1.270 1.00 93.31 88 ILE A CA 1
ATOM 699 C C . ILE A 1 88 ? -3.159 4.347 -0.574 1.00 93.31 88 ILE A C 1
ATOM 701 O O . ILE A 1 88 ? -3.181 4.113 0.632 1.00 93.31 88 ILE A O 1
ATOM 705 N N . THR A 1 89 ? -2.045 4.249 -1.302 1.00 92.44 89 THR A N 1
ATOM 706 C CA . THR A 1 89 ? -0.746 3.868 -0.736 1.00 92.44 89 THR A CA 1
ATOM 707 C C . THR A 1 89 ? -0.465 4.576 0.595 1.00 92.44 89 THR A C 1
ATOM 709 O O . THR A 1 89 ? -0.505 5.815 0.691 1.00 92.44 89 THR A O 1
ATOM 712 N N . GLY A 1 90 ? -0.175 3.769 1.616 1.00 91.69 90 GLY A N 1
ATOM 713 C CA . GLY A 1 90 ? 0.058 4.192 2.994 1.00 91.69 90 GLY A CA 1
ATOM 714 C C . GLY A 1 90 ? -1.171 4.159 3.908 1.00 91.69 90 GLY A C 1
ATOM 715 O O . GLY A 1 90 ? -0.984 4.246 5.118 1.00 91.69 90 GLY A O 1
ATOM 716 N N . ASP A 1 91 ? -2.390 4.017 3.376 1.00 94.25 91 ASP A N 1
ATOM 717 C CA . ASP A 1 91 ? -3.590 3.819 4.196 1.00 94.25 91 ASP A CA 1
ATOM 718 C C . ASP A 1 91 ? -3.446 2.557 5.052 1.00 94.25 91 ASP A C 1
ATOM 720 O O . ASP A 1 91 ? -2.983 1.517 4.575 1.00 94.25 91 ASP A O 1
ATOM 724 N N . LEU A 1 92 ? -3.873 2.659 6.311 1.00 95.12 92 LEU A N 1
ATOM 725 C CA . LEU A 1 92 ? -3.817 1.578 7.286 1.00 95.12 92 LEU A CA 1
ATOM 726 C C . LEU A 1 92 ? -5.218 1.033 7.542 1.00 95.12 92 LEU A C 1
ATOM 728 O O . LEU A 1 92 ? -6.147 1.799 7.790 1.00 95.12 92 LEU A O 1
ATOM 732 N N . VAL A 1 93 ? -5.371 -0.286 7.530 1.00 95.38 93 VAL A N 1
ATOM 733 C CA . VAL A 1 93 ? -6.638 -0.971 7.825 1.00 95.38 93 VAL A CA 1
ATOM 734 C C . VAL A 1 93 ? -6.446 -2.019 8.910 1.00 95.38 93 VAL A C 1
ATOM 736 O O . VAL A 1 93 ? -5.395 -2.655 8.983 1.00 95.38 93 VAL A O 1
ATOM 739 N N . LEU A 1 94 ? -7.470 -2.221 9.737 1.00 94.00 94 LEU A N 1
ATOM 740 C CA . LEU A 1 94 ? -7.491 -3.281 10.743 1.00 94.00 94 LEU A CA 1
ATOM 741 C C . LEU A 1 94 ? -8.285 -4.487 10.229 1.00 94.00 94 LEU A C 1
ATOM 743 O O . LEU A 1 94 ? -9.509 -4.426 10.140 1.00 94.00 94 LEU A O 1
ATOM 747 N N . VAL A 1 95 ? -7.601 -5.588 9.921 1.00 91.94 95 VAL A N 1
ATOM 748 C CA . VAL A 1 95 ? -8.207 -6.834 9.421 1.00 91.94 95 VAL A CA 1
ATOM 749 C C . VAL A 1 95 ? -7.806 -7.982 10.337 1.00 91.94 95 VAL A C 1
ATOM 751 O O . VAL A 1 95 ? -6.627 -8.308 10.446 1.00 91.94 95 VAL A O 1
ATOM 754 N N . ASP A 1 96 ? -8.780 -8.604 11.002 1.00 89.62 96 ASP A N 1
ATOM 755 C CA . ASP A 1 96 ? -8.567 -9.757 11.892 1.00 89.62 96 ASP A CA 1
ATOM 756 C C . ASP A 1 96 ? -7.446 -9.538 12.929 1.00 89.62 96 ASP A C 1
ATOM 758 O O . ASP A 1 96 ? -6.588 -10.394 13.138 1.00 89.62 96 ASP A O 1
ATOM 762 N N . GLY A 1 97 ? -7.406 -8.349 13.543 1.00 88.25 97 GLY A N 1
ATOM 763 C CA . GLY A 1 97 ? -6.386 -7.977 14.534 1.00 88.25 97 GLY A CA 1
ATOM 764 C C . GLY A 1 97 ? -5.021 -7.593 13.953 1.00 88.25 97 GLY A C 1
ATOM 765 O O . GLY A 1 97 ? -4.128 -7.227 14.713 1.00 88.25 97 GLY A O 1
ATOM 766 N N . ARG A 1 98 ? -4.858 -7.627 12.627 1.00 91.00 98 ARG A N 1
ATOM 767 C CA . ARG A 1 98 ? -3.646 -7.194 11.925 1.00 91.00 98 ARG A CA 1
ATOM 768 C C . ARG A 1 98 ? -3.821 -5.803 11.347 1.00 91.00 98 ARG A C 1
ATOM 770 O O . ARG A 1 98 ? -4.881 -5.472 10.817 1.00 91.00 98 ARG A O 1
ATOM 777 N N . ILE A 1 99 ? -2.763 -5.009 11.407 1.00 93.38 99 ILE A N 1
ATOM 778 C CA . ILE A 1 99 ? -2.688 -3.718 10.733 1.00 93.38 99 ILE A CA 1
ATOM 779 C C . ILE A 1 99 ? -2.037 -3.953 9.378 1.00 93.38 99 ILE A C 1
ATOM 781 O O . ILE A 1 99 ? -0.858 -4.299 9.301 1.00 93.38 99 ILE A O 1
ATOM 785 N N . LEU A 1 100 ? -2.807 -3.755 8.315 1.00 94.44 100 LEU A N 1
ATOM 786 C CA . LEU A 1 100 ? -2.316 -3.858 6.950 1.00 94.44 100 LEU A CA 1
ATOM 787 C C . LEU A 1 100 ? -2.146 -2.462 6.353 1.00 94.44 100 LEU A C 1
ATOM 789 O O . LEU A 1 100 ? -3.014 -1.605 6.509 1.00 94.44 100 LEU A O 1
ATOM 793 N N . GLN A 1 101 ? -1.044 -2.246 5.644 1.00 94.75 101 GLN A N 1
ATOM 794 C CA . GLN A 1 101 ? -0.775 -1.024 4.899 1.00 94.75 101 GLN A CA 1
ATOM 795 C C . GLN A 1 101 ? -0.938 -1.262 3.400 1.00 94.75 101 GLN A C 1
ATOM 797 O O . GLN A 1 101 ? -0.270 -2.133 2.836 1.00 94.75 101 GLN A O 1
ATOM 802 N N . ALA A 1 102 ? -1.760 -0.445 2.742 1.00 94.50 102 ALA A N 1
ATOM 803 C CA . ALA A 1 102 ? -1.894 -0.467 1.290 1.00 94.50 102 ALA A CA 1
ATOM 804 C C . ALA A 1 102 ? -0.560 -0.087 0.620 1.00 94.50 102 ALA A C 1
ATOM 806 O O . ALA A 1 102 ? -0.004 0.981 0.886 1.00 94.50 102 ALA A O 1
ATOM 807 N N . GLN A 1 103 ? -0.056 -0.953 -0.257 1.00 92.38 103 GLN A N 1
ATOM 808 C CA . GLN A 1 103 ? 1.183 -0.746 -1.019 1.00 92.38 103 GLN A CA 1
ATOM 809 C C . GLN A 1 103 ? 0.936 -0.037 -2.359 1.00 92.38 103 GLN A C 1
ATOM 811 O O . GLN A 1 103 ? 1.843 0.558 -2.934 1.00 92.38 103 GLN A O 1
ATOM 816 N N . ALA A 1 104 ? -0.310 -0.031 -2.828 1.00 89.62 104 ALA A N 1
ATOM 817 C CA . ALA A 1 104 ? -0.745 0.616 -4.060 1.00 89.62 104 ALA A CA 1
ATOM 818 C C . ALA A 1 104 ? -2.096 1.316 -3.850 1.00 89.62 104 ALA A C 1
ATOM 820 O O . ALA A 1 104 ? -2.688 1.253 -2.770 1.00 89.62 104 ALA A O 1
ATOM 821 N N . ILE A 1 105 ? -2.607 1.963 -4.898 1.00 90.62 105 ILE A N 1
ATOM 822 C CA . ILE A 1 105 ? -4.015 2.361 -4.944 1.00 90.62 105 ILE A CA 1
ATOM 823 C C . ILE A 1 105 ? -4.852 1.105 -5.193 1.00 90.62 105 ILE A C 1
ATOM 825 O O . ILE A 1 105 ? -4.659 0.407 -6.186 1.00 90.62 105 ILE A O 1
ATOM 829 N N . ILE A 1 106 ? -5.794 0.832 -4.299 1.00 91.81 106 ILE A N 1
ATOM 830 C CA . ILE A 1 106 ? -6.653 -0.348 -4.336 1.00 91.81 106 ILE A CA 1
ATOM 831 C C . ILE A 1 106 ? -8.072 0.133 -4.591 1.00 91.81 106 ILE A C 1
ATOM 833 O O . ILE A 1 106 ? -8.636 0.887 -3.797 1.00 91.81 106 ILE A O 1
ATOM 837 N N . MET A 1 107 ? -8.627 -0.277 -5.727 1.00 90.25 107 MET A N 1
ATOM 838 C CA . MET A 1 107 ? -9.999 0.036 -6.110 1.00 90.25 107 MET A CA 1
ATOM 839 C C . MET A 1 107 ? -10.940 -1.109 -5.719 1.00 90.25 107 MET A C 1
ATOM 841 O O . MET A 1 107 ? -10.514 -2.264 -5.734 1.00 90.25 107 MET A O 1
ATOM 845 N N . PRO A 1 108 ? -12.216 -0.811 -5.429 1.00 89.81 108 PRO A N 1
ATOM 846 C CA . PRO A 1 108 ? -13.245 -1.826 -5.259 1.00 89.81 108 PRO A CA 1
ATOM 847 C C . PRO A 1 108 ? -13.346 -2.794 -6.455 1.00 89.81 108 PRO A C 1
ATOM 849 O O . PRO A 1 108 ? -13.199 -2.355 -7.600 1.00 89.81 108 PRO A O 1
ATOM 852 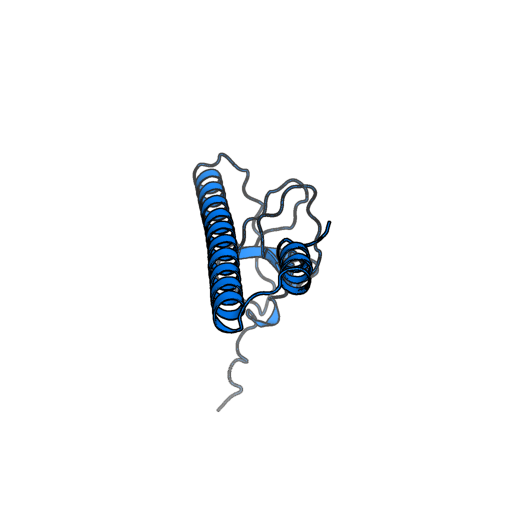N N . PRO A 1 109 ? -13.678 -4.077 -6.224 1.00 89.88 109 PRO A N 1
ATOM 853 C CA . PRO A 1 109 ? -13.831 -4.700 -4.910 1.00 89.88 109 PRO A CA 1
ATOM 854 C C . PRO A 1 109 ? -12.471 -4.912 -4.230 1.00 89.88 109 PRO A C 1
ATOM 856 O O . PRO A 1 109 ? -11.519 -5.373 -4.856 1.00 89.88 109 PRO A O 1
ATOM 859 N N . VAL A 1 110 ? -12.394 -4.585 -2.940 1.00 88.00 110 VAL A N 1
ATOM 860 C CA . VAL A 1 110 ? -11.150 -4.702 -2.167 1.00 88.00 110 VAL A CA 1
ATOM 861 C C . VAL A 1 110 ? -10.877 -6.160 -1.807 1.00 88.00 110 VAL A C 1
ATOM 863 O O . VAL A 1 110 ? -11.724 -6.848 -1.240 1.00 88.00 110 VAL A O 1
ATOM 866 N N . ASP A 1 111 ? -9.667 -6.614 -2.115 1.00 88.25 111 ASP A N 1
ATOM 867 C CA . ASP A 1 111 ? -9.103 -7.895 -1.710 1.00 88.25 111 ASP A CA 1
ATOM 868 C C . ASP A 1 111 ? -7.871 -7.670 -0.819 1.00 88.25 111 ASP A C 1
ATOM 870 O O . ASP A 1 111 ? -7.061 -6.775 -1.052 1.00 88.25 111 ASP A O 1
ATOM 874 N N . PHE A 1 112 ? -7.720 -8.475 0.236 1.00 86.50 112 PHE A N 1
ATOM 875 C CA . PHE A 1 112 ? -6.603 -8.369 1.187 1.00 86.50 112 PHE A CA 1
ATOM 876 C C . PHE A 1 112 ? -5.468 -9.337 0.833 1.00 86.50 112 PHE A C 1
ATOM 878 O O . PHE A 1 112 ? -5.105 -10.212 1.620 1.00 86.50 112 PHE A O 1
ATOM 885 N N . THR A 1 113 ? -4.939 -9.221 -0.387 1.00 87.75 113 THR A N 1
ATOM 886 C CA . THR A 1 113 ? -3.834 -10.049 -0.893 1.00 87.75 113 THR A CA 1
ATOM 887 C C . THR A 1 113 ? -2.460 -9.453 -0.556 1.00 87.75 113 THR A C 1
ATOM 889 O O . THR A 1 113 ? -2.294 -8.237 -0.454 1.00 87.75 113 THR A O 1
ATOM 892 N N . ALA A 1 114 ? -1.452 -10.315 -0.384 1.00 84.00 114 ALA A N 1
ATOM 893 C CA . ALA A 1 114 ? -0.117 -9.927 0.094 1.00 84.00 114 ALA A CA 1
ATOM 894 C C . ALA A 1 114 ? 0.701 -9.068 -0.893 1.00 84.00 114 ALA A C 1
ATOM 896 O O . ALA A 1 114 ? 1.687 -8.4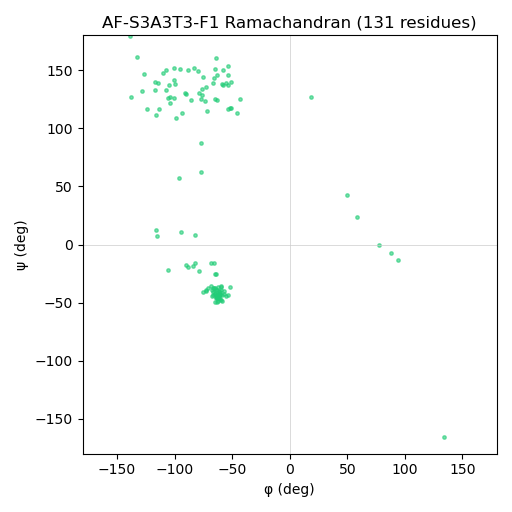55 -0.503 1.00 84.00 114 ALA A O 1
ATOM 897 N N . ASP A 1 115 ? 0.317 -9.020 -2.169 1.00 86.62 115 ASP A N 1
ATOM 898 C CA . ASP A 1 115 ? 0.920 -8.148 -3.185 1.00 86.62 115 ASP A CA 1
ATOM 899 C C . ASP A 1 115 ? 0.428 -6.694 -3.090 1.00 86.62 115 ASP A C 1
ATOM 901 O O . ASP A 1 115 ? 1.123 -5.779 -3.528 1.00 86.62 115 ASP A O 1
ATOM 905 N N . LYS A 1 116 ? -0.751 -6.468 -2.497 1.00 90.06 116 LYS A N 1
ATOM 906 C CA . LYS A 1 116 ? -1.364 -5.138 -2.339 1.00 90.06 116 LYS A CA 1
ATOM 907 C C . LYS A 1 116 ? -1.285 -4.609 -0.913 1.00 90.06 116 LYS A C 1
ATOM 909 O O . LYS A 1 116 ? -1.368 -3.398 -0.709 1.00 90.06 116 LYS A O 1
ATOM 914 N N . TRP A 1 117 ? -1.121 -5.499 0.060 1.00 95.25 117 TRP A N 1
ATOM 915 C CA . TRP A 1 117 ? -1.138 -5.180 1.479 1.00 95.25 117 TRP A CA 1
ATOM 916 C C . TRP A 1 117 ? 0.088 -5.736 2.186 1.00 95.25 117 TRP A C 1
ATOM 918 O O . TRP A 1 117 ? 0.406 -6.918 2.069 1.00 95.25 117 TRP A O 1
ATOM 928 N N . LEU A 1 118 ? 0.728 -4.886 2.982 1.00 95.25 118 LEU A N 1
ATOM 929 C CA . LEU A 1 118 ? 1.828 -5.266 3.859 1.00 95.25 118 LEU A CA 1
ATOM 930 C C . LEU A 1 118 ? 1.331 -5.351 5.301 1.00 95.25 118 LEU A C 1
ATOM 932 O O . LEU A 1 118 ? 0.759 -4.386 5.802 1.00 95.25 118 LEU A O 1
ATOM 936 N N . ASP A 1 119 ? 1.572 -6.472 5.978 1.00 93.94 119 ASP A N 1
ATOM 937 C CA . ASP A 1 119 ? 1.341 -6.568 7.421 1.00 93.94 119 ASP A CA 1
ATOM 938 C C . ASP A 1 119 ? 2.412 -5.766 8.169 1.00 93.94 119 ASP A C 1
ATOM 940 O O . ASP A 1 119 ? 3.602 -6.076 8.112 1.00 93.94 119 ASP A O 1
ATOM 944 N N . VAL A 1 120 ? 1.972 -4.712 8.850 1.00 92.62 120 VAL A N 1
ATOM 945 C CA . VAL A 1 120 ? 2.815 -3.781 9.608 1.00 92.62 120 VAL A CA 1
ATOM 946 C C . VAL A 1 120 ? 2.510 -3.824 11.105 1.00 92.62 120 VAL A C 1
ATOM 948 O O . VAL A 1 120 ? 2.974 -2.970 11.855 1.00 92.62 120 VAL A O 1
ATOM 951 N N . THR A 1 121 ? 1.761 -4.826 11.574 1.00 90.62 121 THR A N 1
ATOM 952 C CA . THR A 1 121 ? 1.338 -4.945 12.981 1.00 90.62 121 THR A CA 1
ATOM 953 C C . THR A 1 121 ? 2.524 -4.885 13.945 1.00 90.62 121 THR A C 1
ATOM 955 O O . THR A 1 121 ? 2.478 -4.173 14.947 1.00 90.62 121 THR A O 1
ATOM 958 N N . GLY A 1 122 ? 3.617 -5.581 13.613 1.00 88.38 122 GLY A N 1
ATOM 959 C CA . GLY A 1 122 ? 4.835 -5.616 14.428 1.00 88.38 122 GLY A CA 1
ATOM 960 C C . GLY A 1 122 ? 5.577 -4.279 14.528 1.00 88.38 122 GLY A C 1
ATOM 961 O O . GLY A 1 122 ? 6.399 -4.116 15.421 1.00 88.38 122 GLY A O 1
ATOM 962 N N . LEU A 1 123 ? 5.283 -3.311 13.654 1.00 87.19 123 LEU A N 1
ATOM 963 C CA . LEU A 1 123 ? 5.899 -1.979 13.693 1.00 87.19 123 LEU A CA 1
ATOM 964 C C . LEU A 1 123 ? 5.221 -1.037 14.697 1.00 87.19 123 LEU A C 1
ATOM 966 O O . LEU A 1 123 ? 5.788 0.002 15.026 1.00 87.19 123 LEU A O 1
ATOM 970 N N . TYR A 1 124 ? 4.016 -1.379 15.161 1.00 85.12 124 TYR A N 1
ATOM 971 C CA . TYR A 1 124 ? 3.185 -0.516 16.006 1.00 85.12 124 TYR A CA 1
ATOM 972 C C . TYR A 1 124 ? 2.957 -1.062 17.413 1.00 85.12 124 TYR A C 1
ATOM 974 O O . TYR A 1 124 ? 2.169 -0.493 18.164 1.00 85.12 124 TYR A O 1
ATOM 982 N N . GLN A 1 125 ? 3.634 -2.147 17.782 1.00 77.88 125 GLN A N 1
ATOM 983 C CA . GLN A 1 125 ? 3.629 -2.650 19.153 1.00 77.88 125 GLN A CA 1
ATOM 984 C C . GLN A 1 125 ? 4.304 -1.639 20.081 1.00 77.88 125 GLN A C 1
ATOM 986 O O . GLN A 1 125 ? 5.280 -0.993 19.690 1.00 77.88 125 GLN A O 1
ATOM 991 N N . HIS A 1 126 ? 3.795 -1.485 21.307 1.00 66.19 126 HIS A N 1
ATOM 992 C CA . HIS A 1 126 ? 4.555 -0.772 22.330 1.00 66.19 126 HIS A CA 1
ATOM 993 C C . HIS A 1 126 ? 5.950 -1.397 22.445 1.00 66.19 126 HIS A C 1
ATOM 995 O O . HIS A 1 126 ? 6.097 -2.622 22.441 1.00 66.19 126 HIS A O 1
ATOM 1001 N N . ALA A 1 127 ? 6.977 -0.550 22.563 1.00 54.53 127 ALA A N 1
ATOM 1002 C CA . ALA A 1 127 ? 8.228 -1.002 23.155 1.00 54.53 127 ALA A CA 1
ATOM 1003 C C . ALA A 1 127 ? 7.876 -1.673 24.493 1.00 54.53 127 ALA A C 1
ATOM 1005 O O . ALA A 1 127 ? 6.984 -1.150 25.169 1.00 54.53 127 ALA A O 1
ATOM 1006 N N . PRO A 1 128 ? 8.507 -2.803 24.868 1.00 53.03 128 PRO A N 1
ATOM 1007 C CA . PRO A 1 128 ? 8.299 -3.351 26.199 1.00 53.03 128 PRO A CA 1
ATOM 1008 C C . PRO A 1 128 ? 8.543 -2.206 27.177 1.00 53.03 128 PRO A C 1
ATOM 1010 O O . PRO A 1 128 ? 9.616 -1.595 27.159 1.00 53.03 128 PRO A O 1
ATOM 1013 N N . GLU A 1 129 ? 7.509 -1.830 27.932 1.00 52.50 129 GLU A N 1
ATOM 1014 C CA . GLU A 1 129 ? 7.682 -0.925 29.056 1.00 52.50 129 GLU A CA 1
ATOM 1015 C C . GLU A 1 129 ? 8.793 -1.553 29.884 1.00 52.50 129 GLU A C 1
ATOM 1017 O O . GLU A 1 129 ? 8.677 -2.720 30.256 1.00 52.50 129 GLU A O 1
ATOM 1022 N N . ASN A 1 130 ? 9.918 -0.846 30.018 1.00 48.75 130 ASN A N 1
ATOM 1023 C CA . ASN A 1 130 ? 11.074 -1.342 30.746 1.00 48.75 130 ASN A CA 1
ATOM 1024 C C . ASN A 1 130 ? 10.583 -1.944 32.066 1.00 48.75 130 ASN A C 1
ATOM 1026 O O . ASN A 1 130 ? 10.072 -1.214 32.918 1.00 48.75 130 ASN A O 1
ATOM 1030 N N . GLU A 1 131 ? 10.717 -3.264 32.198 1.00 51.03 131 GLU A N 1
ATOM 1031 C CA . GLU A 1 131 ? 10.644 -3.937 33.484 1.00 51.03 131 GLU A CA 1
ATOM 1032 C C . GLU A 1 131 ? 11.656 -3.246 34.407 1.00 51.03 131 GLU A C 1
ATOM 1034 O O . GLU A 1 131 ? 12.845 -3.173 34.103 1.00 51.03 131 GLU A O 1
ATOM 1039 N N . GLU A 1 132 ? 11.104 -2.647 35.458 1.00 49.97 132 GLU A N 1
ATOM 1040 C CA . GLU A 1 132 ? 11.672 -2.277 36.756 1.00 49.97 132 GLU A CA 1
ATOM 1041 C C . GLU A 1 132 ? 13.206 -2.187 36.914 1.00 49.97 132 GLU A C 1
ATOM 1043 O O . GLU A 1 132 ? 13.943 -3.165 36.776 1.00 49.97 132 GLU A O 1
ATOM 1048 N N . ALA A 1 133 ? 13.655 -1.032 37.422 1.00 42.91 133 ALA A N 1
ATOM 1049 C CA . ALA A 1 133 ? 14.687 -0.959 38.461 1.00 42.91 133 ALA A CA 1
ATOM 1050 C C . ALA A 1 133 ? 14.408 0.220 39.404 1.00 42.91 133 ALA A C 1
ATOM 1052 O O . ALA A 1 133 ? 14.205 1.346 38.891 1.00 42.91 133 ALA A O 1
#

pLDDT: mean 80.79, std 13.09, range [42.91, 95.38]

Nearest PDB structures (foldseek):
  8fqc-assembly1_Q1  TM=7.678E-01  e=3.827E-02  Agrobacterium phage Milano
  8fqc-assembly1_P1  TM=7.432E-01  e=5.655E-02  Agrobacterium phage Milano
  2d49-assembly1_A  TM=7.300E-01  e=4.965E-02  Streptomyces griseus
  1e6p-assembly1_A  TM=6.847E-01  e=4.653E-02  Serratia marcescens
  1e6z-assembly2_B  TM=6.672E-01  e=8.356E-02  Serratia marcescens

Secondary structure (DSSP, 8-state):
---HHHHHHHHHHHS---HHHHHHHHHHHHHHHHHHHHHHHHHHHHHHHHHHHHHHTTSSPPPPEEPPPTTB--SSPEEPP-TTS-B-TT-EEEETTEEEEESS-BPSSP---TTTEEE-GGGSBPPPP----

Radius of gyration: 22.67 Å; Cα contacts (8 Å, |Δi|>4): 141; chains: 1; bounding box: 49×30×75 Å

Foldseek 3Di:
DQDPVRVVVVVLVVDPDDPVRVVVVVVVVVVVVVVVVVVVVVVQVVVLVVVVVCVVVVVFDDADFDDQPPQFDDDDTEHDDDQQHWDAAQHWYQDPNWTWGANGTAHGRDDPDCVGIDGCRVVGGDDPPPPDD